Protein AF-A0A1J5MQG9-F1 (afdb_monomer)

Radius of gyration: 26.09 Å; Cα contacts (8 Å, |Δi|>4): 152; chains: 1; bounding box: 46×77×44 Å

Nearest PDB structures (foldseek):
  1x60-assembly1_A  TM=7.920E-01  e=9.738E-03  Bacillus subtilis
  8tcf-assembly1_C  TM=4.694E-01  e=1.575E-01  synthetic construct
  4v7b-assembly1_AY  TM=4.305E-01  e=1.571E+00  Escherichia coli K-12
  4v9o-assembly1_BV  TM=4.305E-01  e=1.571E+00  Escherichia coli K-12
  3n89-assembly3_B-2  TM=4.171E-01  e=2.876E+00  Caenorhabditis elegans

Secondary structure (DSSP, 8-state):
--HHHHHHHHHHHHHHHHHHTT----HHHHHHHHHHHHHHHH--EEEEEEEEEEEE-HHHHHHHHHHHHHHH-S-EEEEEETTEEEEEEEEESSHHHHHHHHHHHHHH-TT-EEEEEEEE-

Foldseek 3Di:
DPPVVVVVVVVVVVVVVVVVVPDDDDVVVVVVVVVVVVVCVVVQKDKAKKKWLDKADDVVLVVSQVVCCVPVVAHWDWDCDPPIIIIIGDTGHYPVVNVVVVVVVCVPRVVMDMDIDIDGD

Solvent-accessible surface area (backbone atoms only — not comparable to full-atom values): 6914 Å² total; per-residue (Å²): 133,75,71,67,60,54,54,54,55,52,53,55,51,55,56,58,56,63,64,64,75,74,71,80,81,58,68,67,58,55,50,53,52,51,51,50,52,54,47,42,72,75,45,38,67,41,80,21,27,33,36,34,59,47,76,40,59,61,73,60,33,56,48,55,37,51,54,47,32,66,74,67,73,43,78,58,46,80,44,80,54,88,97,32,23,31,23,36,32,76,61,22,77,40,69,69,59,39,54,58,53,42,63,63,49,34,76,82,34,71,77,45,44,81,42,81,39,82,27,70,112

pLDDT: mean 87.78, std 14.7, range [50.84, 98.5]

Mean predicted aligned error: 10.33 Å

Structure (mmCIF, N/CA/C/O backbone):
data_AF-A0A1J5MQG9-F1
#
_entry.id   AF-A0A1J5MQG9-F1
#
loop_
_atom_site.group_PDB
_atom_site.id
_atom_site.type_symbol
_atom_site.label_atom_id
_atom_site.label_alt_id
_atom_site.label_comp_id
_atom_site.label_asym_id
_atom_site.label_entity_id
_atom_site.label_seq_id
_atom_site.pdbx_PDB_ins_code
_atom_site.Cartn_x
_atom_site.Cartn_y
_atom_site.Cartn_z
_atom_site.occupancy
_atom_site.B_iso_or_equiv
_atom_site.auth_seq_id
_atom_site.auth_comp_id
_atom_site.auth_asym_id
_atom_site.auth_atom_id
_atom_site.pdbx_PDB_model_num
ATOM 1 N N . MET A 1 1 ? 32.434 -60.838 -25.547 1.00 51.81 1 MET A N 1
ATOM 2 C CA . MET A 1 1 ? 31.969 -59.888 -24.506 1.00 51.81 1 MET A CA 1
ATOM 3 C C . MET A 1 1 ? 32.239 -58.396 -24.789 1.00 51.81 1 MET A C 1
ATOM 5 O O . MET A 1 1 ? 31.977 -57.594 -23.912 1.00 51.81 1 MET A O 1
ATOM 9 N N . LYS A 1 2 ? 32.688 -57.965 -25.985 1.00 52.28 2 LYS A N 1
ATOM 10 C CA . LYS A 1 2 ? 33.014 -56.539 -26.260 1.00 52.28 2 LYS A CA 1
ATOM 11 C C . LYS A 1 2 ? 31.897 -55.713 -26.937 1.00 52.28 2 LYS A C 1
ATOM 13 O O . LYS A 1 2 ? 32.084 -54.530 -27.177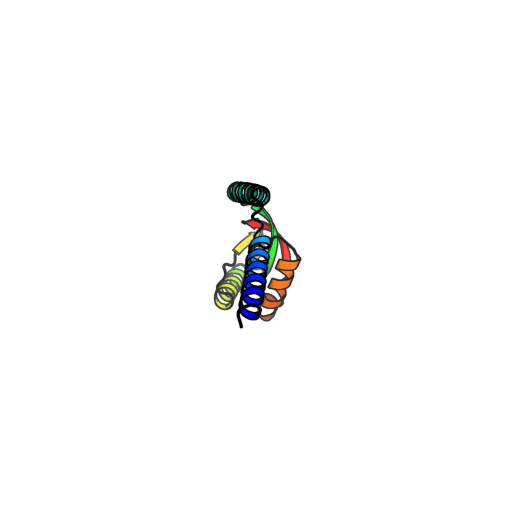 1.00 52.28 2 LYS A O 1
ATOM 18 N N . LYS A 1 3 ? 30.755 -56.325 -27.287 1.00 50.84 3 LYS A N 1
ATOM 19 C CA . LYS A 1 3 ? 29.671 -55.663 -28.049 1.00 50.84 3 LYS A CA 1
ATOM 20 C C . LYS A 1 3 ? 28.632 -54.958 -27.159 1.00 50.84 3 LYS A C 1
ATOM 22 O O . LYS A 1 3 ? 28.012 -54.004 -27.604 1.00 50.84 3 LYS A O 1
ATOM 27 N N . THR A 1 4 ? 28.474 -55.382 -25.903 1.00 54.91 4 THR A N 1
ATOM 28 C CA . THR A 1 4 ? 27.511 -54.802 -24.945 1.00 54.91 4 THR A CA 1
ATOM 29 C C . THR A 1 4 ? 28.017 -53.509 -24.299 1.00 54.91 4 THR A C 1
ATOM 31 O O . THR A 1 4 ? 27.228 -52.609 -24.031 1.00 54.91 4 THR A O 1
ATOM 34 N N . THR A 1 5 ? 29.334 -53.365 -24.121 1.00 56.22 5 THR A N 1
ATOM 35 C CA . THR A 1 5 ? 29.968 -52.143 -23.595 1.00 56.22 5 THR A CA 1
ATOM 36 C C . THR A 1 5 ? 29.911 -50.977 -24.586 1.00 56.22 5 THR A C 1
ATOM 38 O O . THR A 1 5 ? 29.751 -49.833 -24.175 1.00 56.22 5 THR A O 1
ATOM 41 N N . PHE A 1 6 ? 29.972 -51.261 -25.892 1.00 58.69 6 PHE A N 1
ATOM 42 C CA . PHE A 1 6 ? 29.866 -50.247 -26.948 1.00 58.69 6 PHE A CA 1
ATOM 43 C C . PHE A 1 6 ? 28.456 -49.629 -27.028 1.00 58.69 6 PHE A C 1
ATOM 45 O O . PHE A 1 6 ? 28.321 -48.423 -27.219 1.00 58.69 6 PHE A O 1
ATOM 52 N N . GLY A 1 7 ? 27.407 -50.431 -26.796 1.00 59.50 7 GLY A N 1
ATOM 53 C CA . GLY A 1 7 ? 26.022 -49.946 -26.723 1.00 59.50 7 GLY A CA 1
ATOM 54 C C . GLY A 1 7 ? 25.766 -49.027 -25.522 1.00 59.50 7 GLY A C 1
ATOM 55 O O . GLY A 1 7 ? 25.139 -47.982 -25.672 1.00 59.50 7 GLY A O 1
ATOM 56 N N . PHE A 1 8 ? 26.321 -49.356 -24.351 1.00 61.06 8 PHE A N 1
ATOM 57 C CA . PHE A 1 8 ? 26.229 -48.506 -23.155 1.00 61.06 8 PHE A CA 1
ATOM 58 C C . PHE A 1 8 ? 26.957 -47.165 -23.319 1.00 61.06 8 PHE A C 1
ATOM 60 O O . PHE A 1 8 ? 26.444 -46.131 -22.893 1.00 61.06 8 PHE A O 1
ATOM 67 N N . LEU A 1 9 ? 28.120 -47.162 -23.979 1.00 64.19 9 LEU A N 1
ATOM 68 C CA . LEU A 1 9 ? 28.877 -45.936 -24.246 1.00 64.19 9 LEU A CA 1
ATOM 69 C C . LEU A 1 9 ? 28.132 -45.004 -25.219 1.00 64.19 9 LEU A C 1
ATOM 71 O O . LEU A 1 9 ? 28.146 -43.788 -25.048 1.00 64.19 9 LEU A O 1
ATOM 75 N N . SER A 1 10 ? 27.434 -45.577 -26.204 1.00 63.75 10 SER A N 1
ATOM 76 C CA . SER A 1 10 ? 26.611 -44.816 -27.150 1.00 63.75 10 SER A CA 1
ATOM 77 C C . SER A 1 10 ? 25.385 -44.186 -26.477 1.00 63.75 10 SER A C 1
ATOM 79 O O . SER A 1 10 ? 25.083 -43.024 -26.737 1.00 63.75 10 SER A O 1
ATOM 81 N N . ILE A 1 11 ? 24.730 -44.892 -25.549 1.00 69.44 11 ILE A N 1
ATOM 82 C CA . ILE A 1 11 ? 23.597 -44.352 -24.775 1.00 69.44 11 ILE A CA 1
ATOM 83 C C . ILE A 1 11 ? 24.040 -43.189 -23.877 1.00 69.44 11 ILE A C 1
ATOM 85 O O . ILE A 1 11 ? 23.350 -42.172 -23.805 1.00 69.44 11 ILE A O 1
ATOM 89 N N . LEU A 1 12 ? 25.213 -43.294 -23.243 1.00 68.06 12 LEU A N 1
ATOM 90 C CA . LEU A 1 12 ? 25.770 -42.214 -22.424 1.00 68.06 12 LEU A CA 1
ATOM 91 C C . L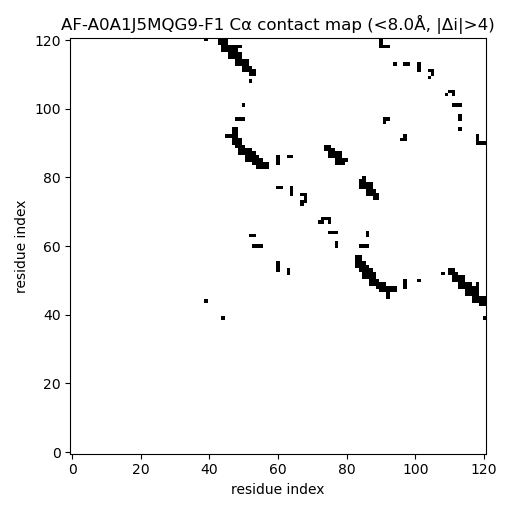EU A 1 12 ? 26.083 -40.961 -23.262 1.00 68.06 12 LEU A C 1
ATOM 93 O O . LEU A 1 12 ? 25.864 -39.838 -22.812 1.00 68.06 12 LEU A O 1
ATOM 97 N N . PHE A 1 13 ? 26.537 -41.153 -24.503 1.00 69.50 13 PHE A N 1
ATOM 98 C CA . PHE A 1 13 ? 26.803 -40.066 -25.443 1.00 69.50 13 PHE A CA 1
ATOM 99 C C . PHE A 1 13 ? 25.519 -39.332 -25.870 1.00 69.50 13 PHE A C 1
ATOM 101 O O . PHE A 1 13 ? 25.491 -38.103 -25.876 1.00 69.50 13 PHE A O 1
ATOM 108 N N . PHE A 1 14 ? 24.427 -40.057 -26.139 1.00 65.56 14 PHE A N 1
ATOM 109 C CA . PHE A 1 14 ? 23.129 -39.440 -26.447 1.00 65.56 14 PHE A CA 1
ATOM 110 C C . PHE A 1 14 ? 22.509 -38.707 -25.245 1.00 65.56 14 PHE A C 1
ATOM 112 O O . PHE A 1 14 ? 21.891 -37.658 -25.430 1.00 65.56 14 PHE A O 1
ATOM 119 N N . LEU A 1 15 ? 22.718 -39.198 -24.016 1.00 64.56 15 LEU A N 1
ATOM 120 C CA . LEU A 1 15 ? 22.247 -38.522 -22.801 1.00 64.56 15 LEU A CA 1
ATOM 121 C C . LEU A 1 15 ? 22.955 -37.174 -22.570 1.00 64.56 15 LEU A C 1
ATOM 123 O O . LEU A 1 15 ? 22.320 -36.214 -22.142 1.00 64.56 15 LEU A O 1
ATOM 127 N N . LEU A 1 16 ? 24.251 -37.079 -22.889 1.00 62.19 16 LEU A N 1
ATOM 128 C CA . LEU A 1 16 ? 25.035 -35.845 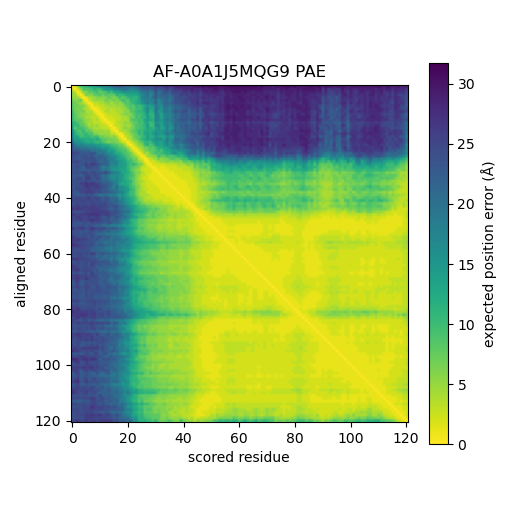-22.739 1.00 62.19 16 LEU A CA 1
ATOM 129 C C . LEU A 1 16 ? 24.631 -34.752 -23.744 1.00 62.19 16 LEU A C 1
ATOM 131 O O . LEU A 1 16 ? 24.599 -33.574 -23.383 1.00 62.19 16 LEU A O 1
ATOM 135 N N . ILE A 1 17 ? 24.275 -35.131 -24.976 1.00 63.78 17 ILE A N 1
ATOM 136 C CA . ILE A 1 17 ? 23.826 -34.188 -26.019 1.00 63.78 17 ILE A CA 1
ATOM 137 C C . ILE A 1 17 ? 22.437 -33.612 -25.690 1.00 63.78 17 ILE A C 1
ATOM 139 O O . ILE A 1 17 ? 22.180 -32.435 -25.934 1.00 63.78 17 ILE A O 1
ATOM 143 N N . GLY A 1 18 ? 21.544 -34.406 -25.086 1.00 61.53 18 GLY A N 1
ATOM 144 C CA . GLY A 1 18 ? 20.197 -33.951 -24.715 1.00 61.53 18 GLY A CA 1
ATOM 145 C C . GLY A 1 18 ? 20.174 -32.851 -23.644 1.00 61.53 18 GLY A C 1
ATOM 146 O O . GLY A 1 18 ? 19.277 -32.011 -23.648 1.00 61.53 18 GLY A O 1
ATOM 147 N N . ILE A 1 19 ? 21.173 -32.812 -22.755 1.00 62.12 19 ILE A N 1
ATOM 148 C CA . ILE A 1 19 ? 21.245 -31.832 -21.655 1.00 62.12 19 ILE A CA 1
ATOM 149 C C . ILE A 1 19 ? 21.700 -30.451 -22.162 1.00 62.12 19 ILE A C 1
ATOM 151 O O . ILE A 1 19 ? 21.270 -29.427 -21.633 1.00 62.12 19 ILE A O 1
ATOM 155 N N . SER A 1 20 ? 22.525 -30.392 -23.212 1.00 59.44 20 SER A N 1
ATOM 156 C CA . SER A 1 20 ? 23.086 -29.130 -23.726 1.00 59.44 20 SER A CA 1
ATOM 157 C C . SER A 1 20 ? 22.087 -28.305 -24.552 1.00 59.44 20 SER A C 1
ATOM 159 O O . SER A 1 20 ? 22.261 -27.097 -24.683 1.00 59.44 20 SER A O 1
ATOM 161 N N . GLY A 1 21 ? 21.018 -28.922 -25.071 1.00 58.38 21 GLY A N 1
ATOM 162 C CA . GLY A 1 21 ? 19.994 -28.251 -25.886 1.00 58.38 21 GLY A CA 1
ATOM 163 C C . GLY A 1 21 ? 18.945 -27.446 -25.105 1.00 58.38 21 GLY A C 1
ATOM 164 O O . GLY A 1 21 ? 18.110 -26.794 -25.722 1.00 58.38 21 GLY A O 1
ATOM 165 N N . MET A 1 22 ? 18.961 -27.491 -23.768 1.00 58.44 22 MET A N 1
ATOM 166 C CA . MET A 1 22 ? 17.952 -26.845 -22.908 1.00 58.44 22 MET A CA 1
ATOM 167 C C . MET A 1 22 ? 18.392 -25.477 -22.349 1.00 58.44 22 MET A C 1
ATOM 169 O O . MET A 1 22 ? 17.613 -24.815 -21.668 1.00 58.44 22 MET A O 1
ATOM 173 N N . ALA A 1 23 ? 19.624 -25.035 -22.622 1.00 58.31 23 ALA A N 1
ATOM 174 C CA . ALA A 1 23 ? 20.166 -23.764 -22.138 1.00 58.31 23 ALA A CA 1
ATOM 175 C C . ALA A 1 23 ? 20.214 -22.726 -23.270 1.00 58.31 23 ALA A C 1
ATOM 177 O O . ALA A 1 23 ? 21.264 -22.469 -23.853 1.00 58.31 23 ALA A O 1
ATOM 178 N N . GLN A 1 24 ? 19.065 -22.131 -23.601 1.00 62.47 24 GLN A N 1
ATOM 179 C CA . GLN A 1 24 ? 19.010 -21.009 -24.538 1.00 62.47 24 GLN A CA 1
ATOM 180 C C . GLN A 1 24 ? 19.071 -19.683 -23.774 1.00 62.47 24 GLN A C 1
ATOM 182 O O . GLN A 1 24 ? 18.062 -19.172 -23.291 1.00 62.47 24 GLN A O 1
ATOM 187 N N . GLU A 1 25 ? 20.272 -19.117 -23.668 1.00 62.38 25 GLU A N 1
ATOM 188 C CA . GLU A 1 25 ? 20.466 -17.742 -23.214 1.00 62.38 25 GLU A CA 1
ATOM 189 C C . GLU A 1 25 ? 20.156 -16.787 -24.374 1.00 62.38 25 GLU A C 1
ATOM 191 O O . GLU A 1 25 ? 20.905 -16.694 -25.346 1.00 62.38 25 GLU A O 1
ATOM 196 N N . ASN A 1 26 ? 19.021 -16.090 -24.302 1.00 72.50 26 ASN A N 1
ATOM 197 C CA . ASN A 1 26 ? 18.648 -15.103 -25.310 1.00 72.50 26 ASN A CA 1
ATOM 198 C C . ASN A 1 26 ? 19.184 -13.721 -24.902 1.00 72.50 26 ASN A C 1
ATOM 200 O O . ASN A 1 26 ? 18.588 -13.007 -24.090 1.00 72.50 26 ASN A O 1
ATOM 204 N N . THR A 1 27 ? 20.336 -13.358 -25.461 1.00 75.31 27 THR A N 1
ATOM 205 C CA . THR A 1 27 ? 21.042 -12.100 -25.180 1.00 75.31 27 THR A CA 1
ATOM 206 C C . THR A 1 27 ? 20.205 -10.857 -25.501 1.00 75.31 27 THR A C 1
ATOM 208 O O . THR A 1 27 ? 20.328 -9.851 -24.801 1.00 75.31 27 THR A O 1
ATOM 211 N N . GLU A 1 28 ? 19.299 -10.931 -26.481 1.00 81.25 28 GLU A N 1
ATOM 212 C CA . GLU A 1 28 ? 18.393 -9.832 -26.842 1.00 81.25 28 GLU A CA 1
ATOM 213 C C . GLU A 1 28 ? 17.340 -9.580 -25.754 1.00 81.25 28 GLU A C 1
ATOM 215 O O . GLU A 1 28 ? 17.081 -8.431 -25.389 1.00 81.25 28 GLU A O 1
ATOM 220 N N . ILE A 1 29 ? 16.784 -10.643 -25.158 1.00 84.44 29 ILE A N 1
ATOM 221 C CA . ILE A 1 29 ? 15.846 -10.527 -24.028 1.00 84.44 29 ILE A CA 1
ATOM 222 C C . ILE A 1 29 ? 16.544 -9.869 -22.834 1.00 84.44 29 ILE A C 1
ATOM 224 O O . ILE A 1 29 ? 15.993 -8.956 -22.214 1.00 84.44 29 ILE A O 1
ATOM 228 N N . ASN A 1 30 ? 17.777 -10.285 -22.538 1.00 87.69 30 ASN A N 1
ATOM 229 C CA . ASN A 1 30 ? 18.563 -9.719 -21.442 1.00 87.69 30 ASN A CA 1
ATOM 230 C C . ASN A 1 30 ? 18.848 -8.220 -21.638 1.00 87.69 30 ASN A C 1
ATOM 232 O O . ASN A 1 30 ? 18.811 -7.455 -20.668 1.00 87.69 30 ASN A O 1
ATOM 236 N N . ASP A 1 31 ? 19.094 -7.777 -22.873 1.00 90.88 31 ASP A N 1
ATOM 237 C CA . ASP A 1 31 ? 19.287 -6.358 -23.186 1.00 90.88 31 ASP A CA 1
ATOM 238 C C . ASP A 1 31 ? 17.997 -5.544 -22.990 1.00 90.88 31 ASP A C 1
ATOM 240 O O . ASP A 1 31 ? 18.012 -4.490 -22.345 1.00 90.88 31 ASP A O 1
ATOM 244 N N . VAL A 1 32 ? 16.854 -6.062 -23.450 1.00 90.75 32 VAL A N 1
ATOM 245 C CA . VAL A 1 32 ? 15.544 -5.420 -23.244 1.00 90.75 32 VAL A CA 1
ATOM 246 C C . VAL A 1 32 ? 15.206 -5.315 -21.754 1.00 90.75 32 VAL A C 1
ATOM 248 O O . VAL A 1 32 ? 14.785 -4.250 -21.293 1.00 90.75 32 VAL A O 1
ATOM 251 N N . LEU A 1 33 ? 15.441 -6.373 -20.971 1.00 89.81 33 LEU A N 1
ATOM 252 C CA . LEU A 1 33 ? 15.231 -6.361 -19.519 1.00 89.81 33 LEU A CA 1
ATOM 253 C C . LEU A 1 33 ? 16.127 -5.331 -18.823 1.00 89.81 33 LEU A C 1
ATOM 255 O O . LEU A 1 33 ? 15.656 -4.587 -17.959 1.00 89.81 33 LEU A O 1
ATOM 259 N N . ARG A 1 34 ? 17.397 -5.229 -19.229 1.00 91.62 34 ARG A N 1
ATOM 260 C CA . ARG A 1 34 ? 18.336 -4.238 -18.686 1.00 91.62 34 ARG A CA 1
ATOM 261 C C . ARG A 1 34 ? 17.900 -2.813 -19.005 1.00 91.62 34 ARG A C 1
ATOM 263 O O . ARG A 1 34 ? 17.920 -1.958 -18.118 1.00 91.62 34 ARG A O 1
ATOM 270 N N . LYS A 1 35 ? 17.470 -2.556 -20.243 1.00 92.50 35 LYS A N 1
ATOM 271 C CA . LYS A 1 35 ? 16.926 -1.256 -20.661 1.00 92.50 35 LYS A CA 1
ATOM 272 C C . LYS A 1 35 ? 15.669 -0.901 -19.871 1.00 92.50 35 LYS A C 1
ATOM 274 O O . LYS A 1 35 ? 15.577 0.218 -19.370 1.00 92.50 35 LYS A O 1
ATOM 279 N N . LYS A 1 36 ? 14.750 -1.854 -19.684 1.00 89.38 36 LYS A N 1
ATOM 280 C CA . LYS A 1 36 ? 13.548 -1.671 -18.857 1.00 89.38 36 LYS A CA 1
ATOM 281 C C . LYS A 1 36 ? 13.902 -1.349 -17.405 1.00 89.38 36 LYS A C 1
ATOM 283 O O . LYS A 1 36 ? 13.388 -0.381 -16.857 1.00 89.38 36 LYS A O 1
ATOM 288 N N . ALA A 1 37 ? 14.823 -2.094 -16.796 1.00 87.75 37 ALA A N 1
ATOM 289 C CA . ALA A 1 37 ? 15.275 -1.825 -15.432 1.00 87.75 37 ALA A CA 1
ATOM 290 C C . ALA A 1 37 ? 15.925 -0.435 -15.301 1.00 87.75 37 ALA A C 1
ATOM 292 O O . ALA A 1 37 ? 15.637 0.301 -14.358 1.00 87.75 37 ALA A O 1
ATOM 293 N N . ALA A 1 38 ? 16.761 -0.042 -16.267 1.00 91.69 38 ALA A N 1
ATOM 294 C CA . ALA A 1 38 ? 17.373 1.285 -16.299 1.00 91.69 38 ALA A CA 1
ATOM 295 C C . ALA A 1 38 ? 16.336 2.407 -16.475 1.00 91.69 38 ALA A C 1
ATOM 297 O O . ALA A 1 38 ? 16.475 3.465 -15.862 1.00 91.69 38 ALA A O 1
ATOM 298 N N . TYR A 1 39 ? 15.297 2.178 -17.283 1.00 89.56 39 TYR A N 1
ATOM 299 C CA . TYR A 1 39 ? 14.182 3.106 -17.446 1.00 89.56 39 TYR A CA 1
ATOM 300 C C . TYR A 1 39 ? 13.384 3.261 -16.147 1.00 89.56 39 TYR A C 1
ATOM 302 O O . TYR A 1 39 ? 13.211 4.390 -15.694 1.00 89.56 39 TYR A O 1
ATOM 310 N N . ASN A 1 40 ? 12.998 2.151 -15.509 1.00 87.50 40 ASN A N 1
ATOM 311 C CA . ASN A 1 40 ? 12.264 2.144 -14.239 1.00 87.50 40 ASN A CA 1
ATOM 312 C C . ASN A 1 40 ? 13.063 2.812 -13.110 1.00 87.50 40 ASN A C 1
ATOM 314 O O . ASN A 1 40 ? 12.504 3.522 -12.285 1.00 87.50 40 ASN A O 1
ATOM 318 N N . LYS A 1 41 ? 14.393 2.656 -13.097 1.00 86.81 41 LYS A N 1
ATOM 319 C CA . LYS A 1 41 ? 15.257 3.356 -12.134 1.00 86.81 41 LYS A CA 1
ATOM 320 C C . LYS A 1 41 ? 15.239 4.879 -12.323 1.00 86.81 41 LYS A C 1
ATOM 322 O O . LYS A 1 41 ? 15.424 5.611 -11.355 1.00 86.81 41 LYS A O 1
ATOM 327 N N . LYS A 1 42 ? 15.071 5.356 -13.561 1.00 90.44 42 LYS A N 1
ATOM 328 C CA . LYS A 1 42 ? 14.975 6.791 -13.883 1.00 90.44 42 LYS A CA 1
ATOM 329 C C . LYS A 1 42 ? 13.560 7.346 -13.695 1.00 90.44 42 LYS A C 1
ATOM 331 O O . LYS A 1 42 ? 13.431 8.527 -13.402 1.00 90.44 42 LYS A O 1
ATOM 336 N N . HIS A 1 43 ? 12.540 6.506 -13.853 1.00 86.50 43 HIS A N 1
ATOM 337 C CA . HIS A 1 43 ? 11.123 6.854 -13.744 1.00 86.50 43 HIS A CA 1
ATOM 338 C C . HIS A 1 43 ? 10.479 5.927 -12.707 1.00 86.50 43 HIS A C 1
ATOM 340 O O . HIS A 1 43 ? 9.907 4.899 -13.073 1.00 86.50 43 HIS A O 1
ATOM 346 N N . PRO A 1 44 ? 10.637 6.238 -11.408 1.00 85.38 44 PRO A N 1
ATOM 347 C CA . PRO A 1 44 ? 10.169 5.364 -10.336 1.00 85.38 44 PRO A CA 1
ATOM 348 C C . PRO A 1 44 ? 8.643 5.357 -10.207 1.00 85.38 44 PRO A C 1
ATOM 350 O O . PRO A 1 44 ? 8.098 4.514 -9.506 1.00 85.38 44 PRO A O 1
ATOM 353 N N . GLU A 1 45 ? 7.958 6.299 -10.847 1.00 90.75 45 GLU A N 1
ATOM 354 C CA . GLU A 1 45 ? 6.512 6.462 -10.780 1.00 90.75 45 GLU A CA 1
ATOM 355 C C . GLU A 1 45 ? 5.840 5.702 -11.924 1.00 90.75 45 GLU A C 1
ATOM 357 O O . GLU A 1 45 ? 6.256 5.779 -13.082 1.00 90.75 45 GLU A O 1
ATOM 362 N N . ALA A 1 46 ? 4.796 4.949 -11.591 1.00 91.06 46 ALA A N 1
ATOM 363 C CA . ALA A 1 46 ? 3.955 4.257 -12.555 1.00 91.06 46 ALA A CA 1
ATOM 364 C C . ALA A 1 46 ? 2.501 4.251 -12.082 1.00 91.06 46 ALA A C 1
ATOM 366 O O . ALA A 1 46 ? 2.231 4.242 -10.881 1.00 91.06 46 ALA A O 1
ATOM 367 N N . ASN A 1 47 ? 1.564 4.186 -13.027 1.00 94.38 47 ASN A N 1
ATOM 368 C CA . ASN A 1 47 ? 0.176 3.879 -12.703 1.00 94.38 47 ASN A CA 1
ATOM 369 C C . ASN A 1 47 ? 0.088 2.437 -12.205 1.00 94.38 47 ASN A C 1
ATOM 371 O O . ASN A 1 47 ? 0.626 1.515 -12.824 1.00 94.38 47 ASN A O 1
ATOM 375 N N . GLY A 1 48 ? -0.590 2.251 -11.085 1.00 96.31 48 GLY A N 1
ATOM 376 C CA . GLY A 1 48 ? -0.793 0.949 -10.483 1.00 96.31 48 GLY A CA 1
ATOM 377 C C . GLY A 1 48 ? -1.885 1.020 -9.435 1.00 96.31 48 GLY A C 1
ATOM 378 O O . GLY A 1 48 ? -2.831 1.797 -9.539 1.00 96.31 48 GLY A O 1
ATOM 379 N N . PHE A 1 49 ? -1.758 0.188 -8.413 1.00 98.00 49 PHE A N 1
ATOM 380 C CA . PHE A 1 49 ? -2.787 -0.004 -7.412 1.00 98.00 49 PHE A CA 1
ATOM 381 C C . PHE A 1 49 ? -2.194 -0.016 -6.009 1.00 98.00 49 PHE A C 1
ATOM 383 O O . PHE A 1 49 ? -1.104 -0.543 -5.767 1.0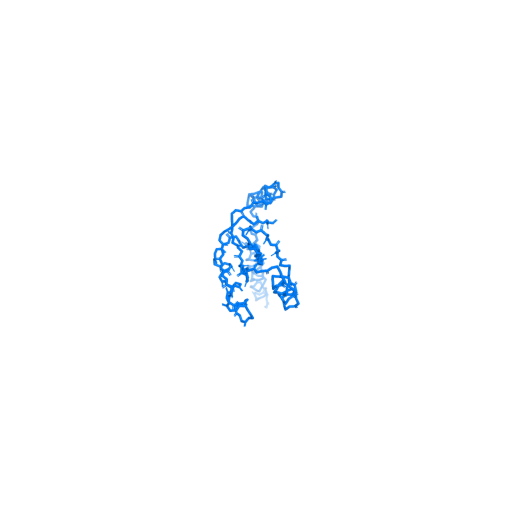0 98.00 49 PHE A O 1
ATOM 390 N N . LYS A 1 50 ? -2.959 0.523 -5.064 1.00 98.06 50 LYS A N 1
ATOM 391 C CA . LYS A 1 50 ? -2.720 0.405 -3.622 1.00 98.06 50 LYS A CA 1
ATOM 392 C C . LYS A 1 50 ? -3.971 -0.107 -2.937 1.00 98.06 50 LYS A C 1
ATOM 394 O O . LYS A 1 50 ? -5.077 0.013 -3.463 1.00 98.06 50 LYS A O 1
ATOM 399 N N . ILE A 1 51 ? -3.796 -0.649 -1.741 1.00 98.50 51 ILE A N 1
ATOM 400 C CA . ILE A 1 51 ? -4.914 -1.044 -0.889 1.00 98.50 51 ILE A CA 1
ATOM 401 C C . ILE A 1 51 ? -5.113 0.043 0.159 1.00 98.50 51 I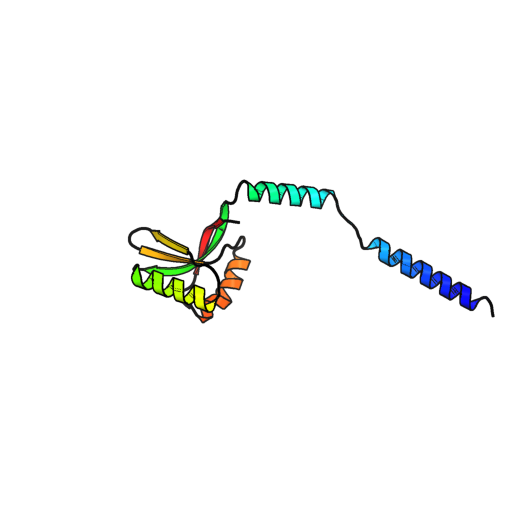LE A C 1
ATOM 403 O O . ILE A 1 51 ? -4.197 0.351 0.915 1.00 98.50 51 ILE A O 1
ATOM 407 N N . GLN A 1 52 ? -6.294 0.648 0.200 1.00 98.50 52 GLN A N 1
ATOM 408 C CA . GLN A 1 52 ? -6.672 1.586 1.249 1.00 98.50 52 GLN A CA 1
ATOM 409 C C . GLN A 1 52 ? -7.303 0.823 2.407 1.00 98.50 52 GLN A C 1
ATOM 411 O O . GLN A 1 52 ? -8.263 0.086 2.201 1.00 98.50 52 GLN A O 1
ATOM 416 N N . LEU A 1 53 ? -6.768 1.021 3.609 1.00 98.44 53 LEU A N 1
ATOM 417 C CA . LEU A 1 53 ? -7.239 0.390 4.843 1.00 98.44 53 LEU A CA 1
ATOM 418 C C . LEU A 1 53 ? -8.241 1.266 5.594 1.00 98.44 53 LEU A C 1
ATOM 420 O O . LEU A 1 53 ? -9.132 0.753 6.261 1.00 98.44 53 LEU A O 1
ATOM 424 N N . TYR A 1 54 ? -8.074 2.587 5.510 1.00 98.44 54 TYR A N 1
ATOM 425 C CA . TYR A 1 54 ? -8.847 3.542 6.297 1.00 98.44 54 TYR A CA 1
ATOM 426 C C . TYR A 1 54 ? -8.944 4.905 5.605 1.00 98.44 54 TYR A C 1
ATOM 428 O O . TYR A 1 54 ? -8.047 5.289 4.848 1.00 98.44 54 TYR A O 1
ATOM 436 N N . ASN A 1 55 ? -10.038 5.612 5.883 1.00 97.31 55 ASN A N 1
ATOM 437 C CA . ASN A 1 55 ? -10.312 6.995 5.506 1.00 97.31 55 ASN A CA 1
ATOM 438 C C . ASN A 1 55 ? -11.127 7.633 6.648 1.00 97.31 55 ASN A C 1
ATOM 440 O O . ASN A 1 55 ? -12.199 7.116 6.969 1.00 97.31 55 ASN A O 1
ATOM 444 N N . GLY A 1 56 ? -10.604 8.678 7.292 1.00 97.62 56 GLY A N 1
ATOM 445 C CA . GLY A 1 56 ? -11.258 9.311 8.436 1.00 97.62 56 GLY A CA 1
ATOM 446 C C . GLY A 1 56 ? -10.343 10.259 9.224 1.00 97.62 56 GLY A C 1
ATOM 447 O O . GLY A 1 56 ? -9.356 10.782 8.717 1.00 97.62 56 GLY A O 1
ATOM 448 N N . ASN A 1 57 ? -10.604 10.407 10.527 1.00 97.69 57 ASN A N 1
ATOM 449 C CA . ASN A 1 57 ? -9.794 11.262 11.405 1.00 97.69 57 ASN A CA 1
ATOM 450 C C . ASN A 1 57 ? -8.338 10.783 11.602 1.00 97.69 57 ASN A C 1
ATOM 452 O O . ASN A 1 57 ? -8.024 9.593 11.500 1.00 97.69 57 ASN A O 1
ATOM 456 N N . GLU A 1 58 ? -7.476 11.728 11.983 1.00 97.56 58 GLU A N 1
ATOM 457 C CA . GLU A 1 58 ? -6.034 11.543 12.170 1.00 97.56 58 GLU A CA 1
ATOM 458 C C . GLU A 1 58 ? -5.684 10.440 13.175 1.00 97.56 58 GLU A C 1
ATOM 460 O O . GLU A 1 58 ? -4.920 9.525 12.864 1.00 97.56 58 GLU A O 1
ATOM 465 N N . THR A 1 59 ? -6.257 10.493 14.381 1.00 98.00 59 THR A N 1
ATOM 466 C CA . THR A 1 59 ? -5.912 9.575 15.476 1.00 98.00 59 THR A CA 1
ATOM 467 C C . THR A 1 59 ? -6.151 8.119 15.088 1.00 98.00 59 THR A C 1
ATOM 469 O O . THR A 1 59 ? -5.304 7.257 15.331 1.00 98.00 59 THR A O 1
ATOM 472 N N . GLN A 1 60 ? -7.287 7.837 14.451 1.00 98.06 60 GLN A N 1
ATOM 473 C CA . GLN A 1 60 ? -7.598 6.493 13.971 1.00 98.06 60 GLN A CA 1
ATOM 474 C C . GLN A 1 60 ? -6.681 6.075 12.818 1.00 98.06 60 GLN A C 1
ATOM 476 O O . GLN A 1 60 ? -6.244 4.926 12.790 1.00 98.06 60 GLN A O 1
ATOM 481 N N . ALA A 1 61 ? -6.321 6.991 11.915 1.00 98.38 61 ALA A N 1
ATOM 482 C CA . ALA A 1 61 ? -5.407 6.686 10.819 1.00 98.38 61 ALA A CA 1
ATOM 483 C C . ALA A 1 61 ? -4.011 6.263 11.325 1.00 98.38 61 ALA A C 1
ATOM 485 O O . ALA A 1 61 ? -3.450 5.278 10.840 1.00 98.38 61 ALA A O 1
ATOM 486 N N . TYR A 1 62 ? -3.472 6.933 12.352 1.00 98.19 62 TYR A N 1
ATOM 487 C CA . TYR A 1 62 ? -2.219 6.511 12.997 1.00 98.19 62 TYR A CA 1
ATOM 488 C C . TYR A 1 62 ? -2.328 5.141 13.678 1.00 98.19 62 TYR A C 1
ATOM 490 O O . TYR A 1 62 ? -1.378 4.350 13.620 1.00 98.19 62 TYR A O 1
ATOM 498 N N . ARG A 1 63 ? -3.477 4.843 14.299 1.00 98.38 63 ARG A N 1
ATOM 499 C CA . ARG A 1 63 ? -3.723 3.541 14.932 1.00 98.38 63 ARG A CA 1
ATOM 500 C C . ARG A 1 63 ? -3.748 2.418 13.896 1.00 98.38 63 ARG A C 1
ATOM 502 O O . ARG A 1 63 ? -2.942 1.499 14.000 1.00 98.38 63 ARG A O 1
ATOM 509 N N . VAL A 1 64 ? -4.572 2.557 12.855 1.00 98.38 64 VAL A N 1
ATOM 510 C CA . VAL A 1 64 ? -4.691 1.580 11.756 1.00 98.38 64 VAL A CA 1
ATOM 511 C C . VAL A 1 64 ? -3.346 1.352 11.071 1.00 98.38 64 VAL A C 1
ATOM 513 O O . VAL A 1 64 ? -2.968 0.216 10.784 1.00 98.38 64 VAL A O 1
ATOM 516 N N . ARG A 1 65 ? -2.579 2.424 10.834 1.00 98.31 65 ARG A N 1
ATOM 517 C CA . ARG A 1 65 ? -1.223 2.316 10.289 1.00 98.31 65 ARG A CA 1
ATOM 518 C C . ARG A 1 65 ? -0.345 1.429 11.178 1.00 98.31 65 ARG A C 1
ATOM 520 O O . ARG A 1 65 ? 0.332 0.547 10.661 1.00 98.31 65 ARG A O 1
ATOM 527 N N . SER A 1 66 ? -0.345 1.665 12.487 1.00 98.12 66 SER A N 1
ATOM 528 C CA . SER A 1 66 ? 0.491 0.916 13.433 1.00 98.12 66 SER A CA 1
ATOM 529 C C . SER A 1 66 ? 0.075 -0.553 13.521 1.00 98.12 66 SER A C 1
ATOM 531 O O . SER A 1 66 ? 0.938 -1.424 13.451 1.00 98.12 66 SER A O 1
ATOM 533 N N . GLU A 1 67 ? -1.230 -0.827 13.588 1.00 98.25 67 GLU A N 1
ATOM 534 C CA . GLU A 1 67 ? -1.801 -2.182 13.564 1.00 98.25 67 GLU A CA 1
ATOM 535 C C . GLU A 1 67 ? -1.336 -2.950 12.316 1.00 98.25 67 GLU A C 1
ATOM 537 O O . GLU A 1 67 ? -0.778 -4.040 12.432 1.00 98.25 67 GLU A O 1
ATOM 542 N N . TYR A 1 68 ? -1.445 -2.347 11.126 1.00 98.50 68 TYR A N 1
ATOM 543 C CA . TYR A 1 68 ? -0.986 -2.983 9.887 1.00 98.50 68 TYR A CA 1
A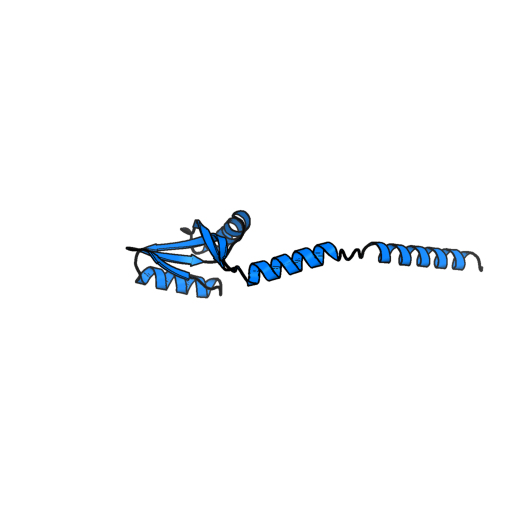TOM 544 C C . TYR A 1 68 ? 0.522 -3.260 9.890 1.00 98.50 68 TYR A C 1
ATOM 546 O O . TYR A 1 68 ? 0.968 -4.314 9.435 1.00 98.50 68 TYR A O 1
ATOM 554 N N . GLN A 1 69 ? 1.327 -2.310 10.377 1.00 98.06 69 GLN A N 1
ATOM 555 C CA . GLN A 1 69 ? 2.781 -2.470 10.419 1.00 98.06 69 GLN A CA 1
ATOM 556 C C . GLN A 1 69 ? 3.213 -3.590 11.371 1.00 98.06 69 GLN A C 1
ATOM 558 O O . GLN A 1 69 ? 4.188 -4.273 11.068 1.00 98.06 69 GLN A O 1
ATOM 563 N N . ILE A 1 70 ? 2.500 -3.781 12.484 1.00 97.94 70 ILE A N 1
ATOM 564 C CA . ILE A 1 70 ? 2.745 -4.872 13.436 1.00 97.94 70 ILE A CA 1
ATOM 565 C C . ILE A 1 70 ? 2.372 -6.215 12.806 1.00 97.94 70 ILE A C 1
ATOM 567 O O . ILE A 1 70 ? 3.187 -7.132 12.810 1.00 97.94 70 ILE A O 1
ATOM 571 N N . GLU A 1 71 ? 1.181 -6.303 12.219 1.00 97.75 71 GLU A N 1
ATOM 572 C CA . GLU A 1 71 ? 0.636 -7.560 11.702 1.00 97.75 71 GLU A CA 1
ATOM 573 C C . GLU A 1 71 ? 1.382 -8.061 10.457 1.00 97.75 71 GLU A C 1
ATOM 575 O O . GLU A 1 71 ? 1.784 -9.217 10.358 1.00 97.75 71 GLU A O 1
ATOM 580 N N . PHE A 1 72 ? 1.626 -7.171 9.493 1.00 96.56 72 PHE A N 1
ATOM 581 C CA . PHE A 1 72 ? 2.179 -7.557 8.194 1.00 96.56 72 PHE A CA 1
ATOM 582 C C . PHE A 1 72 ? 3.686 -7.320 8.073 1.00 96.56 72 PHE A C 1
ATOM 584 O O . PHE A 1 72 ? 4.265 -7.670 7.040 1.00 96.56 72 PHE A O 1
ATOM 591 N N . ASN A 1 73 ? 4.317 -6.689 9.072 1.00 96.75 73 ASN A N 1
ATOM 592 C CA . ASN A 1 73 ? 5.715 -6.241 9.035 1.00 96.75 73 ASN A CA 1
ATOM 593 C C . ASN A 1 73 ? 6.066 -5.489 7.730 1.00 96.75 73 ASN A C 1
ATOM 595 O O . ASN A 1 73 ? 7.138 -5.645 7.138 1.00 96.75 73 ASN A O 1
ATOM 599 N N . LYS A 1 74 ? 5.112 -4.698 7.226 1.00 96.31 74 LYS A N 1
ATOM 600 C CA . LYS A 1 74 ? 5.198 -3.949 5.965 1.00 96.31 74 LYS A CA 1
ATOM 601 C C . LYS A 1 74 ? 4.845 -2.494 6.206 1.00 96.31 74 LYS A C 1
ATOM 603 O O . LYS A 1 74 ? 4.063 -2.172 7.090 1.00 96.31 74 LYS A O 1
ATOM 608 N N . LYS A 1 75 ? 5.411 -1.596 5.399 1.00 96.06 75 LYS A N 1
ATOM 609 C CA . LYS A 1 75 ? 5.128 -0.159 5.500 1.00 96.06 75 LYS A CA 1
ATOM 610 C C . LYS A 1 75 ? 3.680 0.147 5.111 1.00 96.06 75 LYS A C 1
ATOM 612 O O . LYS A 1 75 ? 3.153 -0.432 4.162 1.00 96.06 75 LYS A O 1
ATOM 617 N N . ALA A 1 76 ? 3.102 1.109 5.820 1.00 97.38 76 ALA A N 1
ATOM 618 C CA . ALA A 1 76 ? 1.835 1.738 5.493 1.00 97.38 76 ALA A CA 1
ATOM 619 C C . ALA A 1 76 ? 2.042 3.246 5.343 1.00 97.38 76 ALA A C 1
ATOM 621 O O . ALA A 1 76 ? 2.750 3.869 6.138 1.00 97.38 76 ALA A O 1
ATOM 622 N N . GLU A 1 77 ? 1.454 3.812 4.298 1.00 96.88 77 GLU A N 1
ATOM 623 C CA . GLU A 1 77 ? 1.515 5.231 3.981 1.00 96.88 77 GLU A CA 1
ATOM 624 C C . GLU A 1 77 ? 0.335 5.958 4.615 1.00 96.88 77 GLU A C 1
ATOM 626 O O . GLU A 1 77 ? -0.809 5.507 4.531 1.00 96.88 77 GLU A O 1
ATOM 631 N N . LEU A 1 78 ? 0.633 7.098 5.231 1.00 97.12 78 LEU A N 1
ATOM 632 C CA . LEU A 1 78 ? -0.346 8.010 5.797 1.00 97.12 78 LEU A CA 1
ATOM 633 C C . LEU A 1 78 ? -0.446 9.228 4.875 1.00 97.12 78 LEU A C 1
ATOM 635 O O . LEU A 1 78 ? 0.560 9.892 4.626 1.00 97.12 78 LEU A O 1
ATOM 639 N N . ILE A 1 79 ? -1.638 9.491 4.351 1.00 96.81 79 ILE A N 1
ATOM 640 C CA . ILE A 1 79 ? -1.891 10.522 3.341 1.00 96.81 79 ILE A CA 1
ATOM 641 C C . ILE A 1 79 ? -2.979 11.448 3.879 1.00 96.81 79 ILE A C 1
ATOM 643 O O . ILE A 1 79 ? -4.028 10.969 4.302 1.00 96.81 79 ILE A O 1
ATOM 647 N N . TYR A 1 80 ? -2.745 12.758 3.847 1.00 97.06 80 TYR A N 1
ATOM 648 C CA . TYR A 1 80 ? -3.758 13.751 4.196 1.00 97.06 80 TYR A CA 1
ATOM 649 C C . TYR A 1 80 ? -4.347 14.364 2.926 1.00 97.06 80 TYR A C 1
ATOM 651 O O . TYR A 1 80 ? -3.640 15.011 2.152 1.00 97.06 80 TYR A O 1
ATOM 659 N N . GLU A 1 81 ? -5.641 14.150 2.715 1.00 94.81 81 GLU A N 1
ATOM 660 C CA . GLU A 1 81 ? -6.423 14.736 1.629 1.00 94.81 81 GLU A CA 1
ATOM 661 C C . GLU A 1 81 ? -7.658 15.375 2.267 1.00 94.81 81 GLU A C 1
ATOM 663 O O . GLU A 1 81 ? -8.607 14.675 2.623 1.00 94.81 81 GLU A O 1
ATOM 668 N N . ALA A 1 82 ? -7.614 16.697 2.459 1.00 94.00 82 ALA A N 1
ATOM 669 C CA . ALA A 1 82 ? -8.582 17.416 3.282 1.00 94.00 82 ALA A CA 1
ATOM 670 C C . ALA A 1 82 ? -10.048 17.062 2.934 1.00 94.00 82 ALA A C 1
ATOM 672 O O . ALA A 1 82 ? -10.408 17.062 1.753 1.00 94.00 82 ALA A O 1
ATOM 673 N N . PRO A 1 83 ? -10.903 16.800 3.944 1.00 94.75 83 PRO A N 1
ATOM 674 C CA . PRO A 1 83 ? -10.639 16.905 5.387 1.00 94.75 83 PRO A CA 1
ATOM 675 C C . PRO A 1 83 ? -10.082 15.623 6.038 1.00 94.75 83 PRO A C 1
ATOM 677 O O . PRO A 1 83 ? -9.933 15.579 7.257 1.00 94.75 83 PRO A O 1
ATOM 680 N N . GLU A 1 84 ? -9.784 14.583 5.259 1.00 97.31 84 GLU A N 1
ATOM 681 C CA . GLU A 1 84 ? -9.597 13.231 5.784 1.00 97.31 84 GLU A CA 1
ATOM 682 C C . GLU A 1 84 ? -8.150 12.726 5.717 1.00 97.31 84 GLU A C 1
ATOM 684 O O . GLU A 1 84 ? -7.363 13.041 4.818 1.00 97.31 84 GLU A O 1
ATOM 689 N N . TRP A 1 85 ? -7.823 11.845 6.657 1.00 98.19 85 TRP A N 1
ATOM 690 C CA . TRP A 1 85 ? -6.606 11.047 6.668 1.00 98.19 85 TRP A CA 1
ATOM 691 C C . TRP A 1 85 ? -6.868 9.656 6.101 1.00 98.19 85 TRP A C 1
ATOM 693 O O . TRP A 1 85 ? -7.806 8.961 6.492 1.00 98.19 85 TRP A O 1
ATOM 703 N N . LYS A 1 86 ? -5.993 9.220 5.198 1.00 98.06 86 LYS A N 1
ATOM 704 C CA . LYS A 1 86 ? -6.069 7.933 4.507 1.00 98.06 86 LYS A CA 1
ATOM 705 C C . LYS A 1 86 ? -4.857 7.083 4.850 1.00 98.06 86 LYS A C 1
ATOM 707 O O . LYS A 1 86 ? -3.732 7.580 4.901 1.00 98.06 86 LYS A O 1
ATOM 712 N N . VAL A 1 87 ? -5.087 5.786 5.035 1.00 98.38 87 VAL A N 1
ATOM 713 C CA . VAL A 1 87 ? -4.019 4.792 5.202 1.00 98.38 87 VAL A CA 1
ATOM 714 C C . VAL A 1 87 ? -4.009 3.895 3.977 1.00 98.38 87 VAL A C 1
ATOM 716 O O . VAL A 1 87 ? -4.998 3.206 3.718 1.00 98.38 87 VAL A O 1
ATOM 719 N N . ARG A 1 88 ? -2.913 3.904 3.214 1.00 98.25 88 ARG A N 1
ATOM 720 C CA . ARG A 1 88 ? -2.742 3.075 2.010 1.00 98.25 88 ARG A CA 1
ATOM 721 C C . ARG A 1 88 ? -1.499 2.198 2.118 1.00 98.25 88 ARG A C 1
ATOM 723 O O . ARG A 1 88 ? -0.505 2.592 2.722 1.00 98.25 88 ARG A O 1
ATOM 730 N N . VAL A 1 89 ? -1.546 1.005 1.536 1.00 98.00 89 VAL A N 1
ATOM 731 C CA . VAL A 1 89 ? -0.479 0.003 1.635 1.00 98.00 89 VAL A CA 1
ATOM 732 C C . VAL A 1 89 ? -0.194 -0.668 0.299 1.00 98.00 89 VAL A C 1
ATOM 734 O O . VAL A 1 89 ? -1.067 -0.783 -0.566 1.00 98.00 89 VAL A O 1
ATOM 737 N N . GLY A 1 90 ? 1.042 -1.154 0.176 1.00 96.44 90 GLY A N 1
ATOM 738 C CA . GLY A 1 90 ? 1.527 -1.871 -0.998 1.00 96.44 90 GLY A CA 1
ATOM 739 C C . GLY A 1 90 ? 1.798 -0.966 -2.201 1.00 96.44 90 GLY A C 1
ATOM 740 O O . GLY A 1 90 ? 1.528 0.227 -2.172 1.00 96.44 90 GLY A O 1
ATOM 741 N N . ASN A 1 91 ? 2.365 -1.567 -3.243 1.00 96.50 91 ASN A N 1
ATOM 742 C CA . ASN A 1 91 ? 2.527 -1.009 -4.583 1.00 96.50 91 ASN A CA 1
ATOM 743 C C . ASN A 1 91 ? 2.327 -2.189 -5.539 1.00 96.50 91 ASN A C 1
ATOM 745 O O . ASN A 1 91 ? 3.151 -3.105 -5.552 1.00 96.50 91 ASN A O 1
ATOM 749 N N . TYR A 1 92 ? 1.21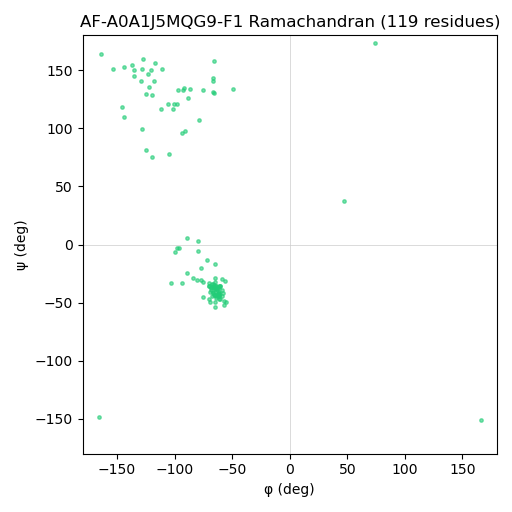9 -2.212 -6.273 1.00 96.50 92 TYR A N 1
ATOM 750 C CA . TYR A 1 92 ? 0.859 -3.326 -7.152 1.00 96.50 92 TYR A CA 1
ATOM 751 C C . TYR A 1 92 ? 0.746 -2.826 -8.586 1.00 96.50 92 TYR A C 1
ATOM 753 O O . TYR A 1 92 ? 0.049 -1.848 -8.838 1.00 96.50 92 TYR A O 1
ATOM 761 N N . LEU A 1 93 ? 1.413 -3.482 -9.534 1.00 95.00 93 LEU A N 1
ATOM 762 C CA . LEU A 1 93 ? 1.367 -3.061 -10.938 1.00 95.00 93 LEU A CA 1
ATOM 763 C C . LEU A 1 93 ? 0.045 -3.449 -11.590 1.00 95.00 93 LEU A C 1
ATOM 765 O O . LEU A 1 93 ? -0.454 -2.747 -12.466 1.00 95.00 93 LEU A O 1
ATOM 769 N N . THR A 1 94 ? -0.531 -4.571 -11.162 1.00 96.69 94 THR A N 1
ATOM 770 C CA . THR A 1 94 ? -1.783 -5.077 -11.719 1.00 96.69 94 THR A CA 1
ATOM 771 C C . THR A 1 94 ? -2.867 -5.190 -10.661 1.00 96.69 94 THR A C 1
ATOM 773 O O . THR A 1 94 ? -2.614 -5.484 -9.490 1.00 96.69 94 THR A O 1
ATOM 776 N N . ARG A 1 95 ? -4.119 -5.035 -11.100 1.00 97.00 95 ARG A N 1
ATOM 777 C CA . ARG A 1 95 ? -5.274 -5.236 -10.229 1.00 97.00 95 ARG A CA 1
ATOM 778 C C . ARG A 1 95 ? -5.341 -6.658 -9.668 1.00 97.00 95 ARG A C 1
ATOM 780 O O . ARG A 1 95 ? -5.684 -6.826 -8.509 1.00 97.00 95 ARG A O 1
ATOM 787 N N . LEU A 1 96 ? -4.936 -7.663 -10.448 1.00 98.00 96 LEU A N 1
ATOM 788 C CA . LEU A 1 96 ? -4.898 -9.057 -9.999 1.00 98.00 96 LEU A CA 1
ATOM 789 C C . LEU A 1 96 ? -3.938 -9.267 -8.813 1.00 98.00 96 LEU A C 1
ATOM 791 O O . LEU A 1 96 ? -4.267 -9.996 -7.878 1.00 98.00 96 LEU A O 1
ATOM 795 N N . GLU A 1 97 ? -2.761 -8.633 -8.832 1.00 97.75 97 GLU A N 1
ATOM 796 C CA . GLU A 1 97 ? -1.815 -8.674 -7.706 1.00 97.75 97 GLU A CA 1
ATOM 797 C C . GLU A 1 97 ? -2.391 -7.994 -6.462 1.00 97.75 97 GLU A C 1
ATOM 799 O O . GLU A 1 97 ? -2.289 -8.538 -5.359 1.00 97.75 97 GLU A O 1
ATOM 804 N N . ALA A 1 98 ? -3.029 -6.835 -6.647 1.00 98.25 98 ALA A N 1
ATOM 805 C CA . ALA A 1 98 ? -3.674 -6.099 -5.567 1.00 98.25 98 ALA A CA 1
ATOM 806 C C . ALA A 1 98 ? -4.837 -6.895 -4.956 1.00 98.25 98 ALA A C 1
ATOM 808 O O . ALA A 1 98 ? -4.907 -7.039 -3.740 1.00 98.25 98 ALA A O 1
ATOM 809 N N . ASP A 1 99 ? -5.707 -7.475 -5.783 1.00 98.19 99 ASP A N 1
ATOM 810 C CA . ASP A 1 99 ? -6.845 -8.281 -5.335 1.00 98.19 99 ASP A CA 1
ATOM 811 C C . ASP A 1 99 ? -6.377 -9.538 -4.584 1.00 98.19 99 ASP A C 1
ATOM 813 O O . ASP A 1 99 ? -6.957 -9.896 -3.559 1.00 98.19 99 ASP A O 1
ATOM 817 N N . ARG A 1 100 ? -5.282 -10.178 -5.021 1.00 98.12 100 ARG A N 1
ATOM 818 C CA . ARG A 1 100 ? -4.681 -11.301 -4.283 1.00 98.12 100 ARG A CA 1
ATOM 819 C C . ARG A 1 100 ? -4.204 -10.872 -2.897 1.00 98.12 100 ARG A C 1
ATOM 821 O O . ARG A 1 100 ? -4.475 -11.568 -1.924 1.00 98.12 100 ARG A O 1
ATOM 828 N N . ALA A 1 101 ? -3.494 -9.749 -2.797 1.00 98.00 101 ALA A N 1
ATOM 829 C CA . ALA A 1 101 ? -3.032 -9.238 -1.508 1.00 98.00 101 ALA A CA 1
ATOM 830 C C . ALA A 1 101 ? -4.196 -8.782 -0.612 1.00 98.00 101 ALA A C 1
ATOM 832 O O . ALA A 1 101 ? -4.147 -8.955 0.606 1.00 98.00 101 ALA A O 1
ATOM 833 N N . LEU A 1 102 ? -5.259 -8.250 -1.216 1.00 98.44 102 LEU A N 1
ATOM 834 C CA . LEU A 1 102 ? -6.462 -7.817 -0.520 1.00 98.44 102 LEU A CA 1
ATOM 835 C C . LEU A 1 102 ? -7.143 -8.966 0.229 1.00 98.44 102 LEU A C 1
ATOM 837 O O . LEU A 1 102 ? -7.660 -8.730 1.315 1.00 98.44 102 LEU A O 1
ATOM 841 N N . LEU A 1 103 ? -7.132 -10.191 -0.307 1.00 98.12 103 LEU A N 1
ATOM 842 C CA . LEU A 1 103 ? -7.722 -11.357 0.367 1.00 98.12 103 LEU A CA 1
ATOM 843 C C . LEU A 1 103 ? -7.095 -11.621 1.741 1.00 98.12 103 LEU A C 1
ATOM 845 O O . LEU A 1 103 ? -7.807 -11.952 2.684 1.00 98.12 103 LEU A O 1
ATOM 849 N N . GLU A 1 104 ? -5.779 -11.450 1.857 1.00 97.69 104 GLU A N 1
ATOM 850 C CA . GLU A 1 104 ? -5.062 -11.613 3.123 1.00 97.69 104 GLU A CA 1
ATOM 851 C C . GLU A 1 104 ? -5.302 -10.420 4.049 1.00 97.69 104 GLU A C 1
ATOM 853 O O . GLU A 1 104 ? -5.632 -10.593 5.217 1.00 97.69 104 GLU A O 1
ATOM 858 N N . ILE A 1 105 ? -5.226 -9.201 3.511 1.00 98.06 105 ILE A N 1
ATOM 859 C CA . ILE A 1 105 ? -5.416 -7.969 4.286 1.00 98.06 105 ILE A CA 1
ATOM 860 C C . ILE A 1 105 ? -6.837 -7.864 4.847 1.00 98.06 105 ILE A C 1
ATOM 862 O O . ILE A 1 105 ? -7.015 -7.400 5.970 1.00 98.06 105 ILE A O 1
ATOM 866 N N . LYS A 1 106 ? -7.851 -8.328 4.109 1.00 97.75 106 LYS A N 1
ATOM 867 C CA . LYS A 1 106 ? -9.256 -8.285 4.536 1.00 97.75 106 LYS A CA 1
ATOM 868 C C . LYS A 1 106 ? -9.577 -9.145 5.753 1.00 97.75 106 LYS A C 1
ATOM 870 O O . LYS A 1 106 ? -10.632 -8.927 6.345 1.00 97.75 106 LYS A O 1
ATOM 875 N N . LYS A 1 107 ? -8.711 -10.094 6.118 1.00 97.50 107 LYS A N 1
ATOM 876 C CA . LYS A 1 107 ? -8.878 -10.894 7.339 1.00 97.50 107 LYS A CA 1
ATOM 877 C C . LYS A 1 107 ? -8.823 -10.006 8.585 1.00 97.50 107 LYS A C 1
ATOM 879 O O . LYS A 1 107 ? -9.650 -10.169 9.471 1.00 97.50 107 LYS A O 1
ATOM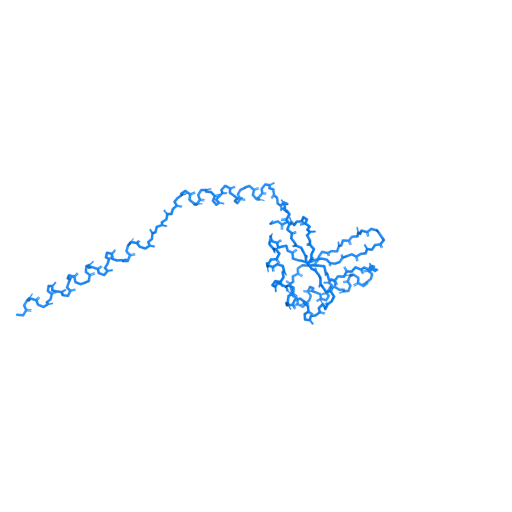 884 N N . GLU A 1 108 ? -7.944 -9.005 8.564 1.00 97.50 108 GLU A N 1
ATOM 885 C CA . GLU A 1 108 ? -7.730 -8.060 9.669 1.00 97.50 108 GLU A CA 1
ATOM 886 C C . GLU A 1 108 ? -8.395 -6.699 9.407 1.00 97.50 108 GLU A C 1
ATOM 888 O O . GLU A 1 108 ? -8.920 -6.049 10.307 1.00 97.50 108 GLU A O 1
ATOM 893 N N . PHE A 1 109 ? -8.442 -6.277 8.140 1.00 97.38 109 PHE A N 1
ATOM 894 C CA . PHE A 1 109 ? -8.983 -4.991 7.702 1.00 97.38 109 PHE A CA 1
ATOM 895 C C . PHE A 1 109 ? -10.155 -5.207 6.738 1.00 97.38 109 PHE A C 1
ATOM 897 O O . PHE A 1 109 ? -10.034 -5.022 5.526 1.00 97.38 109 PHE A O 1
ATOM 904 N N . SER A 1 110 ? -11.315 -5.601 7.265 1.00 96.12 110 SER A N 1
ATOM 905 C CA . SER A 1 110 ? -12.501 -5.967 6.465 1.00 96.12 110 SER A CA 1
ATOM 906 C C . SER A 1 110 ? -12.980 -4.867 5.502 1.00 96.12 110 SER A C 1
ATOM 908 O O . SER A 1 110 ? -13.468 -5.165 4.409 1.00 96.12 110 SER A O 1
ATOM 910 N N . GLY A 1 111 ? -12.789 -3.598 5.878 1.00 95.94 111 GLY A N 1
ATOM 911 C CA . GLY A 1 111 ? -13.104 -2.419 5.066 1.00 95.94 111 GLY A CA 1
ATOM 912 C C . GLY A 1 111 ? -12.075 -2.077 3.983 1.00 95.94 111 GLY A C 1
ATOM 913 O O . GLY A 1 111 ? -1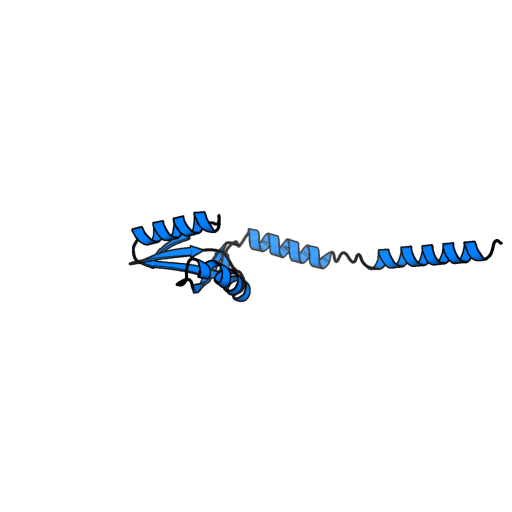2.237 -1.063 3.305 1.00 95.94 111 GLY A O 1
ATOM 914 N N . ALA A 1 112 ? -11.019 -2.879 3.814 1.00 98.12 112 ALA A N 1
ATOM 915 C CA . ALA A 1 112 ? -9.970 -2.591 2.847 1.00 98.12 112 ALA A CA 1
ATOM 916 C C . ALA A 1 112 ? -10.470 -2.673 1.394 1.00 98.12 112 ALA A C 1
ATOM 918 O O . ALA A 1 112 ? -11.231 -3.576 1.019 1.00 98.12 112 ALA A O 1
ATOM 919 N N . ILE A 1 113 ? -9.995 -1.751 0.555 1.00 98.06 113 ILE A N 1
ATOM 920 C CA . ILE A 1 113 ? -10.353 -1.659 -0.869 1.00 98.06 113 ILE A CA 1
ATOM 921 C C . ILE A 1 113 ? -9.124 -1.419 -1.741 1.00 98.06 113 ILE A C 1
ATOM 923 O O . ILE A 1 113 ? -8.166 -0.781 -1.315 1.00 98.06 113 ILE A O 1
ATOM 927 N N . VAL A 1 114 ? -9.164 -1.901 -2.982 1.00 98.25 114 VAL A N 1
ATOM 928 C CA . VAL A 1 114 ? -8.140 -1.614 -3.996 1.00 98.25 114 VAL A CA 1
ATOM 929 C C . VAL A 1 114 ? -8.489 -0.311 -4.710 1.00 98.25 114 VAL A C 1
ATOM 931 O O . VAL A 1 114 ? -9.634 -0.122 -5.118 1.00 98.25 114 VAL A O 1
ATOM 934 N N . LEU A 1 115 ? -7.502 0.565 -4.877 1.00 97.00 115 LEU A N 1
ATOM 935 C CA . LEU A 1 115 ? -7.616 1.838 -5.586 1.00 97.00 115 LEU A CA 1
ATOM 936 C C . LEU A 1 115 ? -6.504 1.958 -6.623 1.00 97.00 115 LEU A C 1
ATOM 938 O O . LEU A 1 115 ? -5.362 1.593 -6.344 1.00 97.00 115 LEU A O 1
ATOM 942 N N . GLU A 1 116 ? -6.840 2.501 -7.788 1.00 96.94 116 GLU A N 1
ATOM 943 C CA . GLU A 1 116 ? -5.858 2.910 -8.790 1.00 96.94 116 GLU A CA 1
ATOM 944 C C . GLU A 1 116 ? -5.180 4.212 -8.346 1.00 96.94 116 GLU A C 1
ATOM 946 O O . GLU A 1 116 ? -5.837 5.133 -7.856 1.00 96.94 116 GLU A O 1
ATOM 951 N N . THR A 1 117 ? -3.855 4.263 -8.439 1.00 95.19 117 THR A N 1
ATOM 952 C CA . THR A 1 117 ? -3.038 5.400 -7.999 1.00 95.19 117 THR A CA 1
ATOM 953 C C . THR A 1 117 ? -1.644 5.308 -8.603 1.00 95.19 117 THR A C 1
ATOM 955 O O . THR A 1 117 ? -1.201 4.242 -9.032 1.00 95.19 117 THR A O 1
ATOM 958 N N . GLU A 1 118 ? -0.907 6.411 -8.560 1.00 93.62 118 GLU A N 1
ATOM 959 C CA . GLU A 1 118 ? 0.530 6.377 -8.792 1.00 93.62 118 GLU A CA 1
ATOM 960 C C . GLU A 1 118 ? 1.226 5.593 -7.672 1.00 93.62 118 GLU A C 1
ATOM 962 O O . GLU A 1 118 ? 0.990 5.801 -6.472 1.00 93.62 118 GLU A O 1
ATOM 967 N N . ILE A 1 119 ? 2.072 4.655 -8.083 1.00 92.69 119 ILE A N 1
ATOM 968 C CA . ILE A 1 119 ? 2.895 3.824 -7.216 1.00 92.69 119 ILE A CA 1
ATOM 969 C C . ILE A 1 119 ? 4.368 4.085 -7.491 1.00 92.69 119 ILE A C 1
ATOM 971 O O . ILE A 1 119 ? 4.756 4.494 -8.585 1.00 92.69 119 ILE A O 1
ATOM 975 N N . LYS A 1 120 ? 5.191 3.799 -6.483 1.00 87.56 120 LYS A N 1
ATOM 976 C CA . LYS A 1 120 ? 6.645 3.799 -6.628 1.00 87.56 120 LYS A CA 1
ATOM 977 C C . LYS A 1 120 ? 7.120 2.366 -6.852 1.00 87.56 120 LYS A C 1
ATOM 979 O O . LYS A 1 120 ? 6.827 1.505 -6.016 1.00 87.56 120 LYS A O 1
ATOM 984 N N . MET A 1 121 ? 7.789 2.129 -7.979 1.00 80.06 121 MET A N 1
ATOM 985 C CA . MET A 1 121 ? 8.418 0.851 -8.338 1.00 80.06 121 MET A CA 1
ATOM 986 C C . MET A 1 121 ? 9.757 0.635 -7.637 1.00 80.06 121 MET A C 1
ATOM 988 O O . MET A 1 121 ? 10.458 1.632 -7.349 1.00 80.06 121 MET A O 1
#

Sequence (121 aa):
MKKTTFGFLSILFFLLIGISGMAQENTEINDVLRKKAAYNKKHPEANGFKIQLYNGNETQAYRVRSEYQIEFNKKAELIYEAPEWKVRVGNYLTRLEADRALLEIKKEFSGAIVLETEIKM